Protein AF-Q38RU5-F1 (afdb_monomer)

pLDDT: mean 94.49, std 3.04, range [79.38, 98.5]

Secondary structure (DSSP, 8-state):
-THHHHHHTTPPSS-S---GGGHHHHHHHHHHHHHHHHHHHHHHHHHHHHHHHTPPP---S-TTT-GGGGG-SSPPSS--SSPPP----

Organism: Uromys caudimaculatus (NCBI:txid36800)

Sequence (89 aa):
FPQHFLGLSGMPRRYSDYPDAYTTWNTISSMGSFISLTAVLVMIFMIWEAFASKREVLYVPHTSTNLEWLHGCPPPYHTFEEPSYVKTK

Foldseek 3Di:
DLVVVCVVVPPDPDDPDDDPVCVVSVVVVVVVVVVVVVVVVVVVVVVVVCVVVVDADDDDPDCVPPVCPVQDVVHDPDDPPPPDDDDDD

InterPro domains:
  IPR000883 Cytochrome c oxidase subunit I [PTHR10422] (1-87)
  IPR023616 Cytochrome c oxidase-like, subunit I domain [PS50855] (1-87)
  IPR036927 Cytochrome c oxidase-like, subunit I superfamily [G3DSA:1.20.210.10] (1-89)
  IPR036927 Cytochrome c oxidase-like, subunit I superfamily [SSF81442] (1-83)

Mean predicted aligned error: 5.26 Å

Radius of gyration: 24.63 Å; Cα contacts (8 Å, |Δi|>4): 23; chains: 1; bounding box: 44×24×67 Å

Nearest PDB structures (foldseek):
  8pw6-assembly1_n  TM=9.806E-01  e=5.128E-10  Mus musculus
  8ugh-assembly1_4A  TM=9.761E-01  e=7.873E-09  Sus scrofa

Solvent-accessible surface area (backbone atoms only — not comparable to full-atom values): 5903 Å² total; per-residue (Å²): 117,51,65,58,58,43,50,75,73,64,58,73,84,95,62,96,72,78,64,77,92,51,46,70,46,51,52,54,48,51,54,50,50,54,52,51,51,52,50,52,54,50,51,53,50,52,56,52,47,53,65,72,67,64,76,79,81,87,82,76,84,67,45,92,84,35,67,78,58,69,57,49,81,77,53,64,96,77,70,68,91,64,75,84,89,75,83,83,130

Structure (mmCIF, N/CA/C/O backbone):
data_AF-Q38RU5-F1
#
_entry.id   AF-Q38RU5-F1
#
loop_
_atom_site.group_PDB
_atom_site.id
_atom_site.type_symbol
_atom_site.label_atom_id
_atom_site.label_alt_id
_atom_site.label_comp_id
_atom_site.label_asym_id
_atom_site.label_entity_id
_atom_site.label_seq_id
_atom_site.pdbx_PDB_ins_code
_atom_site.Cartn_x
_atom_site.Cartn_y
_atom_site.Cartn_z
_atom_site.occupancy
_atom_site.B_iso_or_equiv
_atom_site.auth_seq_id
_atom_site.auth_comp_id
_atom_site.auth_asym_id
_atom_site.auth_atom_id
_atom_site.pdbx_PDB_model_num
ATOM 1 N N . PHE A 1 1 ? 15.019 -1.286 -9.382 1.00 85.88 1 PHE A N 1
ATOM 2 C CA . PHE A 1 1 ? 16.444 -1.657 -9.519 1.00 85.88 1 PHE A CA 1
ATOM 3 C C . PHE A 1 1 ? 17.090 -1.233 -10.848 1.00 85.88 1 PHE A C 1
ATOM 5 O O . PHE A 1 1 ? 18.073 -0.506 -10.749 1.00 85.88 1 PHE A O 1
ATOM 12 N N . PRO A 1 2 ? 16.569 -1.564 -12.055 1.00 89.00 2 PRO A N 1
ATOM 13 C CA . PRO A 1 2 ? 17.277 -1.340 -13.337 1.00 89.00 2 PRO A CA 1
ATOM 14 C C . PRO A 1 2 ? 17.678 0.120 -13.618 1.00 89.00 2 PRO A C 1
ATOM 16 O O . PRO A 1 2 ? 18.679 0.372 -14.282 1.00 89.00 2 PRO A O 1
ATOM 19 N N . GLN A 1 3 ? 16.965 1.089 -13.037 1.00 93.31 3 GLN A N 1
ATOM 20 C CA . GLN A 1 3 ? 17.302 2.513 -13.140 1.00 93.31 3 GLN A CA 1
ATOM 21 C C . GLN A 1 3 ? 18.689 2.886 -12.584 1.00 93.31 3 GLN A C 1
ATOM 23 O O . GLN A 1 3 ? 19.262 3.872 -13.037 1.00 93.31 3 GLN A O 1
ATOM 28 N N . HIS A 1 4 ? 19.262 2.109 -11.654 1.00 95.25 4 HIS A N 1
ATOM 29 C CA . HIS A 1 4 ? 20.619 2.374 -11.155 1.00 95.25 4 HIS A CA 1
ATOM 30 C C . HIS A 1 4 ? 21.673 2.126 -12.239 1.00 95.25 4 HIS A C 1
ATOM 32 O O . HIS A 1 4 ? 22.564 2.951 -12.419 1.00 95.25 4 HIS A O 1
ATOM 38 N N . PHE A 1 5 ? 21.544 1.032 -13.001 1.00 92.94 5 PHE A N 1
ATOM 39 C CA . PHE A 1 5 ? 22.455 0.738 -14.109 1.00 92.94 5 PHE A CA 1
ATOM 40 C C . PHE A 1 5 ? 22.337 1.780 -15.217 1.00 92.94 5 PHE A C 1
ATOM 42 O O . PHE A 1 5 ? 23.359 2.270 -15.681 1.00 92.94 5 PHE A O 1
ATOM 49 N N . LEU A 1 6 ? 21.109 2.188 -15.556 1.00 92.56 6 LEU A N 1
ATOM 50 C CA . LEU A 1 6 ? 20.861 3.265 -16.51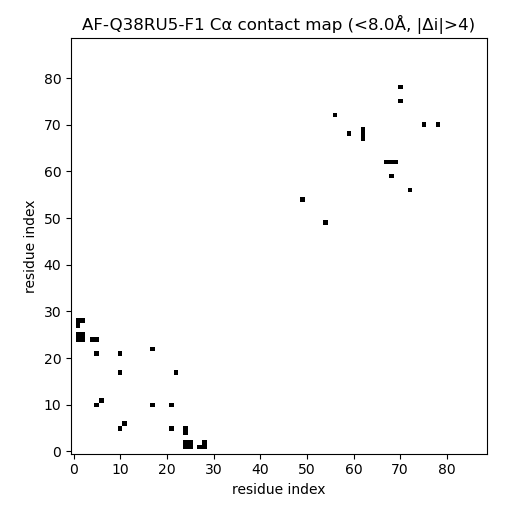9 1.00 92.56 6 LEU A CA 1
ATOM 51 C C . LEU A 1 6 ? 21.554 4.574 -16.109 1.00 92.56 6 LEU A C 1
ATOM 53 O O . LEU A 1 6 ? 22.235 5.194 -16.928 1.00 92.56 6 LEU A O 1
ATOM 57 N N . GLY A 1 7 ? 21.446 4.956 -14.832 1.00 93.94 7 GLY A N 1
ATOM 58 C CA . GLY A 1 7 ? 22.112 6.141 -14.291 1.00 93.94 7 GLY A CA 1
ATOM 59 C C . GLY A 1 7 ? 23.640 6.057 -14.345 1.00 93.94 7 GLY A C 1
ATOM 60 O O . GLY A 1 7 ? 24.281 7.007 -14.786 1.00 93.94 7 GLY A O 1
ATOM 61 N N . LEU A 1 8 ? 24.227 4.916 -13.964 1.00 93.88 8 LEU A N 1
ATOM 62 C CA . LEU A 1 8 ? 25.679 4.692 -14.042 1.00 93.88 8 LEU A CA 1
ATOM 63 C C . LEU A 1 8 ? 26.199 4.690 -15.485 1.00 93.88 8 LEU A C 1
ATOM 65 O O . LEU A 1 8 ? 27.303 5.162 -15.735 1.00 93.88 8 LEU A O 1
ATOM 69 N N . SER A 1 9 ? 25.399 4.202 -16.435 1.00 92.50 9 SER A N 1
ATOM 70 C CA . SER A 1 9 ? 25.726 4.233 -17.865 1.00 92.50 9 SER A CA 1
ATOM 71 C C . SER A 1 9 ? 25.525 5.603 -18.527 1.00 92.50 9 SER A C 1
ATOM 73 O O . SER A 1 9 ? 25.786 5.741 -19.716 1.00 92.50 9 SER A O 1
ATOM 75 N N . GLY A 1 10 ? 25.090 6.619 -17.772 1.00 94.31 10 GLY A N 1
ATOM 76 C CA . GLY A 1 10 ? 24.987 7.996 -18.252 1.00 94.31 10 GLY A CA 1
ATOM 77 C C . GLY A 1 10 ? 23.657 8.359 -18.914 1.00 94.31 10 GLY A C 1
ATOM 78 O O . GLY A 1 10 ? 23.599 9.380 -19.595 1.00 94.31 10 GLY A O 1
ATOM 79 N N . MET A 1 11 ? 22.585 7.578 -18.716 1.00 94.38 11 MET A N 1
ATOM 80 C CA . MET A 1 11 ? 21.260 7.912 -19.250 1.00 94.38 11 MET A CA 1
ATOM 81 C C . MET A 1 11 ? 20.733 9.215 -18.610 1.00 94.38 11 MET A C 1
ATOM 83 O O . MET A 1 11 ? 20.496 9.251 -17.396 1.00 94.38 11 MET A O 1
ATOM 87 N N . PRO A 1 12 ? 20.505 10.290 -19.389 1.00 92.94 12 PRO A N 1
ATOM 88 C CA . PRO A 1 12 ? 19.991 11.542 -18.847 1.00 92.94 12 PRO A CA 1
ATOM 89 C C . PRO A 1 12 ? 18.516 11.429 -18.422 1.00 92.94 12 PRO A C 1
ATOM 91 O O . PRO A 1 12 ? 17.742 10.634 -18.956 1.00 92.94 12 PRO A O 1
ATOM 94 N N . ARG A 1 13 ? 18.083 12.254 -17.462 1.00 95.75 13 ARG A N 1
ATOM 95 C CA . ARG A 1 13 ? 16.692 12.248 -16.971 1.00 95.75 13 ARG A CA 1
ATOM 96 C C . ARG A 1 13 ? 15.763 13.052 -17.884 1.00 95.75 13 ARG A C 1
ATOM 98 O O . ARG A 1 13 ? 16.189 14.034 -18.478 1.00 95.75 13 ARG A O 1
ATOM 105 N N . ARG A 1 14 ? 14.466 12.715 -17.849 1.00 95.56 14 ARG A N 1
ATO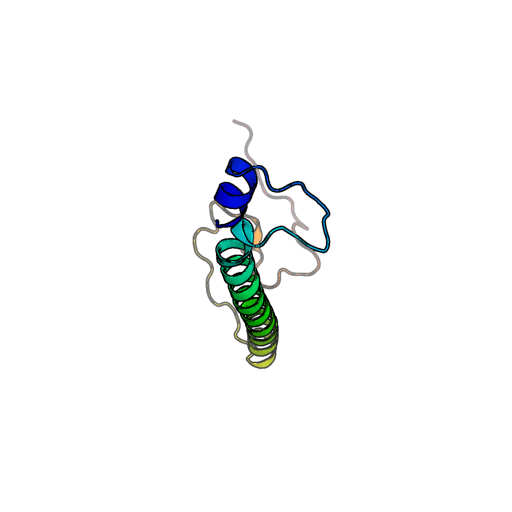M 106 C CA . ARG A 1 14 ? 13.362 13.439 -18.523 1.00 95.56 14 ARG A CA 1
ATOM 107 C C . ARG A 1 14 ? 13.388 13.366 -20.057 1.00 95.56 14 ARG A C 1
ATOM 109 O O . ARG 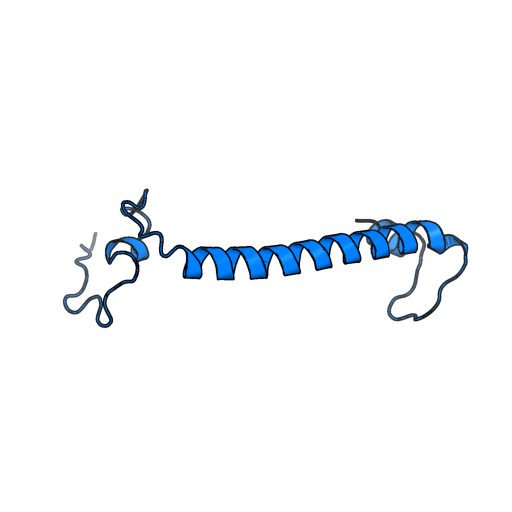A 1 14 ? 12.924 14.289 -20.715 1.00 95.56 14 ARG A O 1
ATOM 116 N N . TYR A 1 15 ? 13.896 12.268 -20.609 1.00 94.31 15 TYR A N 1
ATOM 117 C CA . TYR A 1 15 ? 13.855 12.007 -22.045 1.00 94.31 15 TYR A CA 1
ATOM 118 C C . TYR A 1 15 ? 12.694 1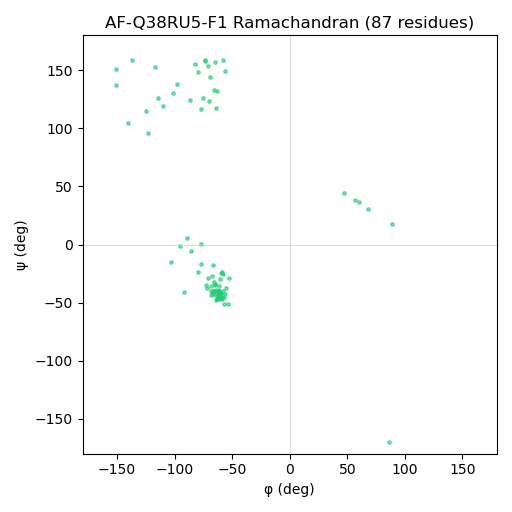1.078 -22.393 1.00 94.31 15 TYR A C 1
ATOM 120 O O . TYR A 1 15 ? 12.426 10.119 -21.670 1.00 94.31 15 TYR A O 1
ATOM 128 N N . SER A 1 16 ? 12.008 11.385 -23.492 1.00 93.12 16 SER A N 1
ATOM 129 C CA . SER A 1 16 ? 10.967 10.532 -24.072 1.00 93.12 16 SER A CA 1
ATOM 130 C C . SER A 1 16 ? 11.541 9.379 -24.892 1.00 93.12 16 SER A C 1
ATOM 132 O O . SER A 1 16 ? 10.863 8.373 -25.061 1.00 93.12 16 SER A O 1
ATOM 134 N N . ASP A 1 17 ? 12.768 9.533 -25.392 1.00 92.50 17 ASP A N 1
ATOM 135 C CA . ASP A 1 17 ? 13.464 8.553 -26.221 1.00 92.50 17 ASP A CA 1
ATOM 136 C C . ASP A 1 17 ? 14.930 8.420 -25.788 1.00 92.50 17 ASP A C 1
ATOM 138 O O . ASP A 1 17 ? 15.471 9.305 -25.118 1.00 92.50 17 ASP A O 1
ATOM 142 N N . TYR A 1 18 ? 15.570 7.303 -26.118 1.00 94.25 18 TYR A N 1
ATOM 143 C CA . TYR A 1 18 ? 16.906 6.968 -25.642 1.00 94.25 18 TYR A CA 1
ATOM 144 C C . TYR A 1 18 ? 17.678 6.086 -26.638 1.00 94.25 18 TYR A C 1
ATOM 146 O O . TYR A 1 18 ? 17.079 5.294 -27.354 1.00 94.25 18 TYR A O 1
ATOM 154 N N . PRO A 1 19 ? 19.023 6.168 -26.662 1.00 93.88 19 PRO A N 1
ATOM 155 C CA . PRO A 1 19 ? 19.856 5.303 -27.499 1.00 93.88 19 PRO A CA 1
ATOM 156 C C . PRO A 1 19 ? 19.637 3.798 -27.269 1.00 93.88 19 PRO A C 1
ATOM 158 O O . PRO A 1 19 ? 19.425 3.365 -26.132 1.00 93.88 19 PRO A O 1
ATOM 161 N N . ASP A 1 20 ? 19.829 2.996 -28.322 1.00 94.12 20 ASP A N 1
ATOM 162 C CA . ASP A 1 20 ? 19.606 1.539 -28.333 1.00 94.12 20 ASP A CA 1
ATOM 163 C C . ASP A 1 20 ? 20.324 0.776 -27.207 1.00 94.12 20 ASP A C 1
ATOM 165 O O . ASP A 1 20 ? 19.825 -0.239 -26.717 1.00 94.12 20 ASP A O 1
ATOM 169 N N . ALA A 1 21 ? 21.465 1.283 -26.728 1.00 93.25 21 ALA A N 1
ATOM 170 C CA . ALA A 1 21 ? 22.223 0.701 -25.618 1.00 93.25 21 ALA A CA 1
ATOM 171 C C . ALA A 1 21 ? 21.420 0.597 -24.302 1.00 93.25 21 ALA A C 1
ATOM 173 O O . ALA A 1 21 ? 21.723 -0.249 -23.461 1.00 93.25 21 ALA A O 1
ATOM 174 N N . TYR A 1 22 ? 20.386 1.426 -24.119 1.00 94.06 22 TYR A N 1
ATOM 175 C CA . TYR A 1 22 ? 19.561 1.455 -22.906 1.00 94.06 22 TYR A CA 1
ATOM 176 C C . TYR A 1 22 ? 18.276 0.621 -23.008 1.00 94.06 22 TYR A C 1
ATOM 178 O O . TYR A 1 22 ? 17.505 0.566 -22.045 1.00 94.06 22 TYR A O 1
ATOM 186 N N . THR A 1 23 ? 18.018 -0.016 -24.152 1.00 94.00 23 THR A N 1
ATOM 187 C CA . THR A 1 23 ? 16.769 -0.749 -24.429 1.00 94.00 23 THR A CA 1
ATOM 188 C C . THR A 1 23 ? 16.493 -1.841 -23.407 1.00 94.00 23 THR A C 1
ATOM 190 O O . THR A 1 23 ? 15.435 -1.840 -22.787 1.00 94.00 23 THR A O 1
ATOM 193 N N . THR A 1 24 ? 17.462 -2.715 -23.147 1.00 94.25 24 THR A N 1
ATOM 194 C CA . THR A 1 24 ? 17.313 -3.865 -22.241 1.00 94.25 24 THR A CA 1
ATOM 195 C C . THR A 1 24 ? 16.804 -3.458 -20.855 1.00 94.25 24 THR A C 1
ATOM 197 O O . THR A 1 24 ? 15.799 -3.981 -20.366 1.00 94.25 24 THR A O 1
ATOM 200 N N . TRP A 1 25 ? 17.450 -2.474 -20.229 1.00 94.50 25 TRP A N 1
ATOM 201 C CA . TRP A 1 25 ? 17.098 -2.011 -18.890 1.00 94.50 25 TRP A CA 1
ATOM 202 C C . TRP A 1 25 ? 15.792 -1.214 -18.854 1.00 94.50 25 TRP A C 1
ATOM 204 O O . TRP A 1 25 ? 15.037 -1.348 -17.886 1.00 94.50 25 TRP A O 1
ATOM 214 N N . ASN A 1 26 ? 15.489 -0.428 -19.892 1.00 95.06 26 ASN A N 1
ATOM 215 C CA . ASN A 1 26 ? 14.205 0.267 -19.992 1.00 95.06 26 ASN A CA 1
ATOM 216 C C . ASN A 1 26 ? 13.045 -0.714 -20.202 1.00 95.06 26 ASN A C 1
ATOM 218 O O . ASN A 1 26 ? 12.019 -0.576 -19.540 1.00 95.06 26 ASN A O 1
ATOM 222 N N . THR A 1 27 ? 13.208 -1.756 -21.022 1.00 95.50 27 THR A N 1
ATOM 223 C CA . THR A 1 27 ? 12.182 -2.793 -21.211 1.00 95.50 27 THR A CA 1
ATOM 224 C C . THR A 1 27 ? 11.878 -3.523 -19.903 1.00 95.50 27 THR A C 1
ATOM 226 O O . THR A 1 27 ? 10.711 -3.634 -19.525 1.00 95.50 27 THR A O 1
ATOM 229 N N . ILE A 1 28 ? 12.908 -3.948 -19.161 1.00 96.38 28 ILE A N 1
ATOM 230 C CA . ILE A 1 28 ? 12.732 -4.579 -17.841 1.00 96.38 28 ILE A CA 1
ATOM 231 C C . ILE A 1 28 ? 12.047 -3.611 -16.864 1.00 96.38 28 ILE A C 1
ATOM 233 O O . ILE A 1 28 ? 11.156 -4.008 -16.111 1.00 96.38 28 ILE A O 1
ATOM 237 N N . SER A 1 29 ? 12.428 -2.329 -16.878 1.00 95.19 29 SER A N 1
ATOM 238 C CA . SER A 1 29 ? 11.801 -1.305 -16.035 1.00 95.19 29 SER A CA 1
ATOM 239 C C . SER A 1 29 ? 10.307 -1.153 -16.336 1.00 95.19 29 SER A C 1
ATOM 241 O O . SER A 1 29 ? 9.495 -1.099 -15.411 1.00 95.19 29 SER A O 1
ATOM 243 N N . SER A 1 30 ? 9.929 -1.127 -17.614 1.00 95.88 30 SER A N 1
ATOM 244 C CA . SER A 1 30 ? 8.532 -1.027 -18.038 1.00 95.88 30 SER A CA 1
ATOM 245 C C . SER A 1 30 ? 7.734 -2.277 -17.674 1.00 95.88 30 SER A C 1
ATOM 247 O O . SER A 1 30 ? 6.638 -2.150 -17.131 1.00 95.88 30 SER A O 1
ATOM 249 N N . MET A 1 31 ? 8.292 -3.479 -17.858 1.00 97.38 31 MET A N 1
ATOM 250 C CA . MET A 1 31 ? 7.664 -4.722 -17.387 1.00 97.38 31 MET A CA 1
ATOM 251 C C . MET A 1 31 ? 7.383 -4.673 -15.877 1.00 97.38 31 MET A C 1
ATOM 253 O O . MET A 1 31 ? 6.282 -5.005 -15.442 1.00 97.38 31 MET A O 1
ATOM 257 N N . GLY A 1 32 ? 8.331 -4.164 -15.084 1.00 96.56 32 GLY A N 1
ATOM 258 C CA . GLY A 1 32 ? 8.140 -3.940 -13.650 1.00 96.56 32 GLY A CA 1
ATOM 259 C C . GLY A 1 32 ? 6.968 -3.006 -13.328 1.00 96.56 32 GLY A C 1
ATOM 260 O O . GLY A 1 32 ? 6.201 -3.280 -12.409 1.00 96.56 32 GLY A O 1
ATOM 261 N N . SER A 1 33 ? 6.774 -1.934 -14.105 1.00 96.75 33 SER A N 1
ATOM 262 C CA . SER A 1 33 ? 5.638 -1.022 -13.900 1.00 96.75 33 SER A CA 1
ATOM 263 C C . SER A 1 33 ? 4.275 -1.680 -14.141 1.00 96.75 33 SER A C 1
ATOM 265 O O . SER A 1 33 ? 3.339 -1.396 -13.397 1.00 96.75 33 SER A O 1
ATOM 267 N N . PHE A 1 34 ? 4.161 -2.612 -15.094 1.00 97.81 34 PHE A N 1
ATOM 268 C CA . PHE A 1 34 ? 2.924 -3.377 -15.304 1.00 97.81 34 PHE A CA 1
ATOM 269 C C . PHE A 1 34 ? 2.624 -4.335 -14.146 1.00 97.81 34 PHE A C 1
ATOM 271 O O . PHE A 1 34 ? 1.463 -4.501 -13.760 1.00 97.81 34 PHE A O 1
ATOM 278 N N . ILE A 1 35 ? 3.661 -4.922 -13.543 1.00 98.12 35 ILE A N 1
ATOM 279 C CA . ILE A 1 35 ? 3.510 -5.728 -12.325 1.00 98.12 35 ILE A CA 1
ATOM 280 C C . ILE A 1 35 ? 2.984 -4.844 -11.185 1.00 98.12 35 ILE A C 1
ATOM 282 O O . ILE A 1 35 ? 2.006 -5.205 -10.532 1.00 98.12 35 ILE A O 1
ATOM 286 N N . SER A 1 36 ? 3.560 -3.654 -10.992 1.00 97.62 36 SER A N 1
ATOM 287 C CA . SER A 1 36 ? 3.087 -2.694 -9.985 1.00 97.62 36 SER A CA 1
ATOM 288 C C . SER A 1 36 ? 1.652 -2.228 -10.239 1.00 97.62 36 SER A C 1
ATOM 290 O O . SER A 1 36 ? 0.871 -2.129 -9.296 1.00 97.62 36 SER A O 1
ATOM 292 N N . LEU A 1 37 ? 1.275 -1.986 -11.499 1.00 98.19 37 LEU A N 1
ATOM 293 C CA . LEU A 1 37 ? -0.104 -1.653 -11.865 1.00 98.19 37 LEU A CA 1
ATOM 294 C C . LEU A 1 37 ? -1.064 -2.769 -11.439 1.00 98.19 37 LEU A C 1
ATOM 296 O O . LEU A 1 37 ? -2.083 -2.503 -10.804 1.00 98.19 37 LEU A O 1
ATOM 300 N N . THR A 1 38 ? -0.707 -4.021 -11.731 1.00 98.50 38 THR A N 1
ATOM 301 C CA . THR A 1 38 ? -1.498 -5.191 -11.327 1.00 98.50 38 THR A CA 1
ATOM 302 C C . THR A 1 38 ? -1.619 -5.277 -9.804 1.00 98.50 38 THR A C 1
ATOM 304 O O . THR A 1 38 ? -2.709 -5.506 -9.287 1.00 98.50 38 THR A O 1
ATOM 307 N N . ALA A 1 39 ? -0.536 -5.015 -9.065 1.00 98.50 39 ALA A N 1
ATOM 308 C CA . ALA A 1 39 ? -0.554 -4.998 -7.603 1.00 98.50 39 ALA A CA 1
ATOM 309 C C . ALA A 1 39 ? -1.509 -3.932 -7.033 1.00 98.50 39 ALA A C 1
ATOM 311 O O . ALA A 1 39 ? -2.233 -4.211 -6.080 1.00 98.50 39 ALA A O 1
ATOM 312 N N . VAL A 1 40 ? -1.567 -2.738 -7.634 1.00 98.50 40 VAL A N 1
ATOM 313 C CA . VAL A 1 40 ? -2.508 -1.678 -7.224 1.00 98.50 40 VAL A CA 1
ATOM 314 C C . VAL A 1 40 ? -3.960 -2.092 -7.478 1.00 98.50 40 VAL A C 1
ATOM 316 O O . VAL A 1 40 ? -4.814 -1.860 -6.624 1.00 98.50 40 VAL A O 1
ATOM 319 N N . LEU A 1 41 ? -4.249 -2.751 -8.603 1.00 98.44 41 LEU A N 1
ATOM 320 C CA . LEU A 1 41 ? -5.592 -3.279 -8.874 1.00 98.44 41 LEU A CA 1
ATOM 321 C C . LEU A 1 41 ? -6.003 -4.331 -7.835 1.00 98.44 41 LEU A C 1
ATOM 323 O O . LEU A 1 41 ? -7.115 -4.281 -7.310 1.00 98.44 41 LEU A O 1
ATOM 327 N N . VAL A 1 42 ? -5.088 -5.239 -7.482 1.00 98.50 42 VAL A N 1
ATOM 328 C CA . VAL A 1 42 ? -5.318 -6.238 -6.428 1.00 98.50 42 VAL A CA 1
ATOM 329 C C . VAL A 1 42 ? -5.508 -5.570 -5.065 1.00 98.50 42 VAL A C 1
ATOM 331 O O . VAL A 1 42 ? -6.383 -5.978 -4.311 1.00 98.50 42 VAL A O 1
ATOM 334 N N . MET A 1 43 ? -4.758 -4.511 -4.750 1.00 98.50 43 MET A N 1
ATOM 335 C CA . MET A 1 43 ? -4.935 -3.746 -3.511 1.00 98.50 43 MET A CA 1
ATOM 336 C C . MET A 1 43 ? -6.347 -3.161 -3.394 1.00 98.50 43 MET A C 1
ATOM 338 O O . MET A 1 43 ? -6.978 -3.297 -2.348 1.00 98.50 43 MET A O 1
ATOM 342 N N . ILE A 1 44 ? -6.869 -2.558 -4.467 1.00 98.50 44 ILE A N 1
ATOM 343 C CA . ILE A 1 44 ? -8.241 -2.025 -4.488 1.00 98.50 44 ILE A CA 1
ATOM 344 C C . ILE A 1 44 ? -9.254 -3.153 -4.267 1.00 98.50 44 ILE A C 1
ATOM 346 O O . ILE A 1 44 ? -10.184 -3.002 -3.475 1.00 98.50 44 ILE A O 1
ATOM 350 N N . PHE A 1 45 ? -9.046 -4.299 -4.919 1.00 98.44 45 PHE A N 1
ATOM 351 C CA . PHE A 1 45 ? -9.893 -5.473 -4.734 1.00 98.44 45 PHE A CA 1
ATOM 352 C C . PHE A 1 45 ? -9.866 -5.995 -3.289 1.00 98.44 45 PHE A C 1
ATOM 354 O O . PHE A 1 45 ? -10.926 -6.267 -2.735 1.00 98.44 45 PHE A O 1
ATOM 361 N N . MET A 1 46 ? -8.694 -6.076 -2.648 1.00 98.44 46 MET A N 1
ATOM 362 C CA . MET A 1 46 ? -8.570 -6.508 -1.248 1.00 98.44 46 MET A CA 1
ATOM 363 C C . MET A 1 46 ? -9.305 -5.569 -0.283 1.00 98.44 46 MET A C 1
ATOM 365 O O . MET A 1 46 ? -9.960 -6.039 0.643 1.00 98.44 46 MET A O 1
ATOM 369 N N . ILE A 1 47 ? -9.241 -4.251 -0.505 1.00 98.19 47 ILE A N 1
ATOM 370 C CA . ILE A 1 47 ? -9.981 -3.274 0.310 1.00 98.19 47 ILE A CA 1
ATOM 371 C C . ILE A 1 47 ? -11.491 -3.471 0.137 1.00 98.19 47 ILE A C 1
ATOM 373 O O . ILE A 1 47 ? -12.228 -3.528 1.121 1.00 98.19 47 ILE A O 1
ATOM 377 N N . TRP A 1 48 ? -11.956 -3.592 -1.109 1.00 98.31 48 TRP A N 1
ATOM 378 C CA . TRP A 1 48 ? -13.370 -3.830 -1.395 1.00 98.31 48 TRP A CA 1
ATOM 379 C C . TRP A 1 48 ? -13.868 -5.140 -0.769 1.00 98.31 48 TRP A C 1
ATOM 381 O O . TRP A 1 48 ? -14.914 -5.149 -0.123 1.00 98.31 48 TRP A O 1
ATOM 391 N N . GLU A 1 49 ? -13.101 -6.223 -0.898 1.00 98.38 49 GLU A N 1
ATOM 392 C CA . GLU A 1 49 ? -13.422 -7.527 -0.316 1.00 98.38 49 GLU A CA 1
ATOM 393 C C . GLU A 1 49 ? -13.494 -7.460 1.215 1.00 98.38 49 GLU A C 1
ATOM 395 O O . GLU A 1 49 ? -14.441 -7.985 1.802 1.00 98.38 49 GLU A O 1
ATOM 400 N N . ALA A 1 50 ? -12.567 -6.750 1.866 1.00 97.75 50 ALA A N 1
ATOM 401 C CA . ALA A 1 50 ? -12.580 -6.572 3.315 1.00 97.75 50 ALA A CA 1
ATOM 402 C C . ALA A 1 50 ? -13.869 -5.886 3.805 1.00 97.75 50 ALA A C 1
ATOM 404 O O . ALA A 1 50 ? -14.469 -6.336 4.785 1.00 97.75 50 ALA A O 1
ATOM 405 N N . PHE A 1 51 ? -14.337 -4.848 3.101 1.00 97.31 51 PHE A N 1
ATOM 406 C CA . PHE A 1 51 ? -15.603 -4.179 3.422 1.00 97.31 51 PHE A CA 1
ATOM 407 C C . PHE A 1 51 ? -16.834 -5.028 3.085 1.00 97.31 51 PHE A C 1
ATOM 409 O O . PHE A 1 51 ? -17.808 -5.014 3.840 1.00 97.31 51 PHE A O 1
ATOM 416 N N . ALA A 1 52 ? -16.806 -5.775 1.979 1.00 97.62 52 ALA A N 1
ATOM 417 C CA . ALA A 1 52 ? -17.915 -6.631 1.563 1.00 97.62 52 ALA A CA 1
ATOM 418 C C . ALA A 1 52 ? -18.135 -7.804 2.533 1.00 97.62 52 ALA A C 1
ATOM 420 O O . ALA A 1 52 ? -19.277 -8.120 2.867 1.00 97.62 52 ALA A O 1
ATOM 421 N N . SER A 1 53 ? -17.048 -8.403 3.026 1.00 97.25 53 SER A N 1
ATOM 422 C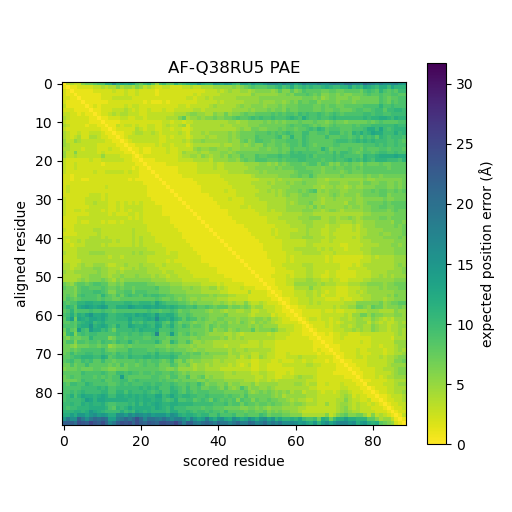 CA . SER A 1 53 ? -17.074 -9.564 3.923 1.00 97.25 53 SER A CA 1
ATOM 423 C C . SER A 1 53 ? -17.421 -9.230 5.380 1.00 97.25 53 SER A C 1
ATOM 425 O O . SER A 1 53 ? -17.762 -10.142 6.129 1.00 97.25 53 SER A O 1
ATOM 427 N N . LYS A 1 54 ? -17.337 -7.955 5.797 1.00 94.94 54 LYS A N 1
ATOM 428 C CA . LYS A 1 54 ? -17.718 -7.462 7.142 1.00 94.94 54 LYS A CA 1
ATOM 429 C C . LYS A 1 54 ? -17.173 -8.309 8.306 1.00 94.94 54 LYS A C 1
ATOM 431 O O . LYS A 1 54 ? -17.889 -8.626 9.251 1.00 94.94 54 LYS A O 1
ATOM 436 N N . ARG A 1 55 ? -15.899 -8.700 8.231 1.00 96.50 55 ARG A N 1
ATOM 437 C CA . ARG A 1 55 ? -15.243 -9.487 9.286 1.00 96.50 55 ARG A CA 1
ATOM 438 C C . ARG A 1 55 ? -14.875 -8.581 10.461 1.00 96.50 55 ARG A C 1
ATOM 440 O O . ARG A 1 55 ? -14.056 -7.681 10.299 1.00 96.50 55 ARG A O 1
ATOM 447 N N . GLU A 1 56 ? -15.471 -8.826 11.624 1.00 94.88 56 GLU A N 1
ATOM 448 C CA . GLU A 1 56 ? -15.208 -8.060 12.847 1.00 94.88 56 GLU A CA 1
ATOM 449 C C . GLU A 1 56 ? -13.915 -8.512 13.545 1.00 94.88 56 GLU A C 1
ATOM 451 O O . GLU A 1 56 ? -13.522 -9.681 13.487 1.00 94.88 56 GLU A O 1
ATOM 456 N N . VAL A 1 57 ? -13.237 -7.572 14.209 1.00 95.19 57 VAL A N 1
ATOM 457 C CA . VAL A 1 57 ? -11.993 -7.828 14.950 1.00 95.19 57 VAL A CA 1
ATOM 458 C C . VAL A 1 57 ? -12.331 -8.285 16.369 1.00 95.19 57 VAL A C 1
ATOM 460 O O . VAL A 1 57 ? -13.013 -7.572 17.097 1.00 95.19 57 VAL A O 1
ATOM 463 N N . LEU A 1 58 ? -11.822 -9.451 16.779 1.00 92.06 58 LEU A N 1
ATOM 464 C CA . LEU A 1 58 ? -12.088 -10.016 18.112 1.00 92.06 58 LEU A CA 1
ATOM 465 C C . LEU A 1 58 ? -11.042 -9.626 19.165 1.00 92.06 58 LEU A C 1
ATOM 467 O O . LEU A 1 58 ? -11.386 -9.364 20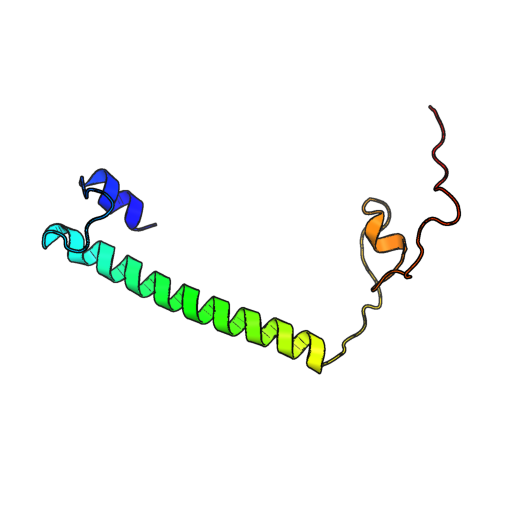.313 1.00 92.06 58 LEU A O 1
ATOM 471 N N . TYR A 1 59 ? -9.758 -9.624 18.801 1.00 93.56 59 TYR A N 1
ATOM 472 C CA . TYR A 1 59 ? -8.656 -9.371 19.729 1.00 93.56 59 TYR A CA 1
ATOM 473 C C . TYR A 1 59 ? -7.469 -8.732 19.005 1.00 93.56 59 TYR A C 1
ATOM 475 O O . TYR A 1 59 ? -7.093 -9.179 17.920 1.00 93.56 59 TYR A O 1
ATOM 483 N N . VAL A 1 60 ? -6.863 -7.720 19.633 1.00 94.50 60 VAL A N 1
ATOM 484 C CA . VAL A 1 60 ? -5.650 -7.049 19.148 1.00 94.50 60 VAL A CA 1
ATOM 485 C C . VAL A 1 60 ? -4.504 -7.325 20.128 1.00 94.50 60 VAL A C 1
ATOM 487 O O . VAL A 1 60 ? -4.659 -7.081 21.327 1.00 94.50 60 VAL A O 1
ATOM 490 N N . PRO A 1 61 ? -3.354 -7.845 19.665 1.00 92.25 61 PRO A N 1
ATOM 491 C CA . PRO A 1 61 ? -2.207 -8.079 20.532 1.00 92.25 61 PRO A CA 1
ATOM 492 C C . PRO A 1 61 ? -1.511 -6.762 20.913 1.00 92.25 61 PRO A C 1
ATOM 494 O O . PRO A 1 61 ? -1.594 -5.765 20.202 1.00 92.25 61 PRO A O 1
ATOM 497 N N . HIS A 1 62 ? -0.757 -6.776 22.015 1.00 92.94 62 HIS A N 1
ATOM 498 C CA . HIS A 1 62 ? 0.113 -5.664 22.436 1.00 92.94 62 HIS A CA 1
ATOM 499 C C . HIS A 1 62 ? -0.594 -4.318 22.702 1.00 92.94 62 HIS A C 1
ATOM 501 O O . HIS A 1 62 ? -0.023 -3.255 22.461 1.00 92.94 62 HIS A O 1
ATOM 507 N N . THR A 1 63 ? -1.802 -4.332 23.268 1.00 92.81 63 THR A N 1
ATOM 508 C CA . THR A 1 63 ? -2.522 -3.106 23.678 1.00 92.81 63 THR A CA 1
ATOM 509 C C . THR A 1 63 ? -1.849 -2.346 24.829 1.00 92.81 63 THR A C 1
ATOM 511 O O . THR A 1 63 ? -2.119 -1.169 25.033 1.00 92.81 63 THR A O 1
ATOM 514 N N . SER A 1 64 ? -0.937 -2.978 25.577 1.00 90.88 64 SER A N 1
ATOM 515 C CA . SER A 1 64 ? -0.195 -2.325 26.667 1.00 90.88 64 SER A CA 1
ATOM 516 C C . SER A 1 64 ? 0.835 -1.302 26.182 1.00 90.88 64 SER A C 1
ATOM 518 O O . SER A 1 64 ? 1.142 -0.355 26.902 1.00 90.88 64 SER A O 1
ATOM 520 N N . THR A 1 65 ? 1.379 -1.492 24.979 1.00 94.25 65 THR A N 1
ATOM 521 C CA . THR A 1 65 ? 2.347 -0.578 24.353 1.00 94.25 65 THR A CA 1
ATOM 522 C C . THR A 1 65 ? 1.721 0.295 23.271 1.00 94.25 65 THR A C 1
ATOM 524 O O . THR A 1 65 ? 2.337 1.275 22.869 1.00 94.25 65 THR A O 1
ATOM 527 N N . ASN A 1 66 ? 0.517 -0.055 22.809 1.00 94.19 66 ASN A N 1
ATOM 528 C CA . ASN A 1 66 ? -0.196 0.634 21.738 1.00 94.19 66 ASN A CA 1
ATOM 529 C C . ASN A 1 66 ? -1.571 1.090 22.252 1.00 94.19 66 ASN A C 1
ATOM 531 O O . ASN A 1 66 ? -2.523 0.305 22.302 1.00 94.19 66 ASN A O 1
ATOM 535 N N . LEU A 1 67 ? -1.644 2.351 22.685 1.00 92.50 67 LEU A N 1
ATOM 536 C CA . LEU A 1 67 ? -2.810 2.933 23.357 1.00 92.50 67 LEU A CA 1
ATOM 537 C C . LEU A 1 67 ? -4.038 3.023 22.439 1.00 92.50 67 LEU A C 1
ATOM 539 O O . LEU A 1 67 ? -5.167 2.897 22.906 1.00 92.50 67 LEU A O 1
ATOM 543 N N . GLU A 1 68 ? -3.834 3.224 21.140 1.00 93.56 68 GLU A N 1
ATOM 544 C CA . GLU A 1 68 ? -4.900 3.433 20.162 1.00 93.56 68 GLU A CA 1
ATOM 545 C C . GLU A 1 68 ? -5.869 2.245 20.064 1.00 93.56 68 GLU A C 1
ATOM 547 O O . GLU A 1 68 ? -7.061 2.434 19.826 1.00 93.56 68 GLU A O 1
ATOM 552 N N . TRP A 1 69 ? -5.388 1.028 20.329 1.00 94.44 69 TRP A N 1
ATOM 553 C CA . TRP A 1 69 ? -6.189 -0.197 20.254 1.00 94.44 69 TRP A CA 1
ATOM 554 C C . TRP A 1 69 ? -6.969 -0.499 21.536 1.00 94.44 69 TRP A C 1
ATOM 556 O O . TRP A 1 69 ? -7.775 -1.429 21.556 1.00 94.44 69 TRP A O 1
ATOM 566 N N . LEU A 1 70 ? -6.767 0.279 22.607 1.00 92.94 70 LEU A N 1
ATOM 567 C CA . LEU A 1 70 ? -7.483 0.094 23.872 1.00 92.94 70 LEU A CA 1
ATOM 568 C C . LEU A 1 70 ? -8.981 0.420 23.743 1.00 92.94 70 LEU A C 1
ATOM 570 O O . LEU A 1 70 ? -9.797 -0.144 24.467 1.00 92.94 70 LEU A O 1
ATOM 574 N N . HIS A 1 71 ? -9.349 1.296 22.804 1.00 92.31 71 HIS A N 1
ATOM 575 C CA . HIS A 1 71 ? -10.732 1.732 22.583 1.00 92.31 71 HIS A CA 1
ATOM 576 C C . HIS A 1 71 ? -11.522 0.862 21.589 1.00 92.31 71 HIS A C 1
ATOM 578 O O . HIS A 1 71 ? -12.666 1.188 21.286 1.00 92.31 71 HIS A O 1
ATOM 584 N N . GLY A 1 72 ? -10.963 -0.254 21.108 1.00 91.94 72 GLY A N 1
ATOM 585 C CA . GLY A 1 72 ? -11.653 -1.186 20.208 1.00 91.94 72 GLY A CA 1
ATOM 586 C C . GLY A 1 72 ? -11.553 -0.834 18.717 1.00 91.94 72 GLY A C 1
ATOM 587 O O . GLY A 1 72 ? -10.746 -0.002 18.304 1.00 91.94 72 GLY A O 1
ATOM 588 N N . CYS A 1 73 ? -12.334 -1.530 17.882 1.00 94.62 73 CYS A N 1
ATOM 589 C CA . CYS A 1 73 ? -12.272 -1.444 16.417 1.00 94.62 73 CYS A CA 1
ATOM 590 C C . CYS A 1 73 ? -13.683 -1.486 15.787 1.00 94.62 73 CYS A C 1
ATOM 592 O O . CYS A 1 73 ? -14.245 -2.576 15.678 1.00 94.62 73 CYS A O 1
ATOM 594 N N . PRO A 1 74 ? -14.243 -0.356 15.312 1.00 94.56 74 PRO A N 1
ATOM 595 C CA . PRO A 1 74 ? -13.725 1.009 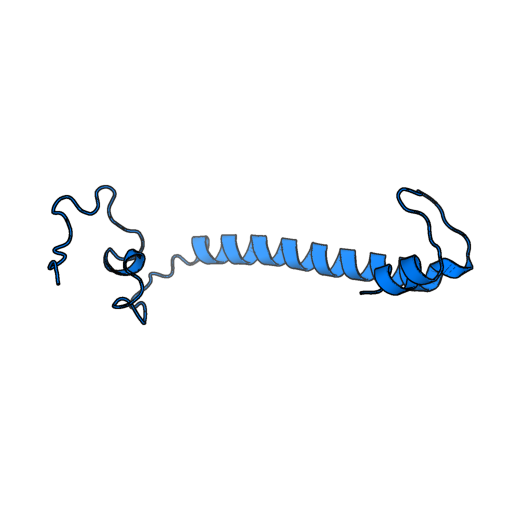15.434 1.00 94.56 74 PRO A CA 1
ATOM 596 C C . PRO A 1 74 ? -13.880 1.560 16.866 1.00 94.56 74 PRO A C 1
ATOM 598 O O . PRO A 1 74 ? -14.736 1.081 17.612 1.00 94.56 74 PRO A O 1
ATOM 601 N N . PRO A 1 75 ? -13.085 2.572 17.256 1.00 94.94 75 PRO A N 1
ATOM 602 C CA . PRO A 1 75 ? -13.294 3.263 18.521 1.00 94.94 75 PRO A CA 1
ATOM 603 C C . PRO A 1 75 ? -14.634 4.026 18.529 1.00 94.94 75 PRO A C 1
ATOM 605 O O . PRO A 1 75 ? -15.147 4.390 17.463 1.00 94.94 75 PRO A O 1
ATOM 608 N N . PRO A 1 76 ? -15.204 4.312 19.714 1.00 94.94 76 PRO A N 1
ATOM 609 C CA . PRO A 1 76 ? -16.360 5.192 19.849 1.00 94.94 76 PRO A CA 1
ATOM 610 C C . PRO A 1 76 ? -16.092 6.597 19.292 1.00 94.94 76 PRO A C 1
ATOM 612 O O . PRO A 1 76 ? -14.949 7.039 19.209 1.00 94.94 76 PRO A O 1
ATOM 615 N N . TYR A 1 77 ? -17.157 7.334 18.961 1.00 95.25 77 TYR A N 1
ATOM 616 C CA . TYR A 1 77 ? -17.043 8.705 18.442 1.00 95.25 77 TYR A CA 1
ATOM 617 C C . TYR A 1 77 ? -16.384 9.672 19.443 1.00 95.25 77 TYR A C 1
ATOM 619 O O . TYR A 1 77 ? -15.617 10.549 19.050 1.00 95.25 77 TYR A O 1
ATOM 627 N N . HIS A 1 78 ? -16.654 9.485 20.737 1.00 94.81 78 HIS A N 1
ATOM 628 C CA . HIS A 1 78 ? -15.987 10.194 21.823 1.00 94.81 78 HIS A CA 1
ATOM 629 C C . 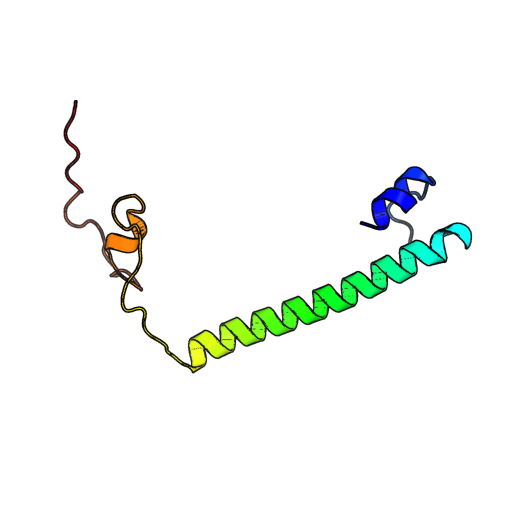HIS A 1 78 ? -15.092 9.221 22.596 1.00 94.81 78 HIS A C 1
ATOM 631 O O . HIS A 1 78 ? -15.556 8.226 23.148 1.00 94.81 78 HIS A O 1
ATOM 637 N N . THR A 1 79 ? -13.793 9.511 22.616 1.00 94.12 79 THR A N 1
ATOM 638 C CA . THR A 1 79 ? -12.768 8.769 23.365 1.00 94.12 79 THR A CA 1
ATOM 639 C C . THR A 1 79 ? -12.132 9.677 24.410 1.00 94.12 79 THR A C 1
ATOM 641 O O . THR A 1 79 ? -12.049 10.883 24.185 1.00 94.12 79 THR A O 1
ATOM 644 N N . PHE A 1 80 ? -11.620 9.101 25.503 1.00 92.44 80 PHE A N 1
ATOM 645 C CA . PHE A 1 80 ? -10.976 9.844 26.599 1.00 92.44 80 PHE A CA 1
ATOM 646 C C . PHE A 1 80 ? -11.868 10.926 27.235 1.00 92.44 80 PHE A C 1
ATOM 648 O O . PHE A 1 80 ? -11.382 11.995 27.597 1.00 92.44 80 PHE A O 1
ATOM 655 N N . GLU A 1 81 ? -13.172 10.655 27.382 1.00 93.38 81 GLU A N 1
ATOM 656 C CA . GLU A 1 81 ? -14.067 11.518 28.175 1.00 93.38 81 GLU A CA 1
ATOM 657 C C . GLU A 1 81 ? -13.527 11.702 29.601 1.00 93.38 81 GLU A C 1
ATOM 659 O O . GLU A 1 81 ? -13.543 12.806 30.145 1.00 93.38 81 GLU A O 1
ATOM 664 N N . GLU A 1 82 ? -12.953 10.631 30.154 1.00 91.88 82 GLU A N 1
ATOM 665 C CA . GLU A 1 82 ? -12.064 10.686 31.307 1.00 91.88 82 GLU A CA 1
ATOM 666 C C . GLU A 1 82 ? -10.598 10.581 30.844 1.00 91.88 82 GLU A C 1
ATOM 668 O O . GLU A 1 82 ? -10.255 9.681 30.064 1.00 91.88 82 GLU A O 1
ATOM 673 N N . PRO A 1 83 ? -9.708 11.483 31.301 1.00 91.00 83 PRO A N 1
ATOM 674 C CA . PRO A 1 83 ? -8.306 11.455 30.911 1.00 91.00 83 PRO A CA 1
ATOM 675 C C . PRO A 1 83 ? -7.586 10.242 31.508 1.00 91.00 83 PRO A C 1
ATOM 677 O O . PRO A 1 83 ? -7.810 9.850 32.654 1.00 91.00 83 PRO A O 1
ATOM 680 N N . SER A 1 84 ? -6.651 9.675 30.745 1.00 89.94 84 SER A N 1
ATOM 681 C CA . SER A 1 84 ? -5.819 8.566 31.212 1.00 89.94 84 SER A CA 1
ATOM 682 C C . SER A 1 84 ? -4.940 8.990 32.389 1.00 89.94 84 SER A C 1
ATOM 684 O O . SER A 1 84 ? -4.230 9.997 32.315 1.00 89.94 84 SER A O 1
ATOM 686 N N . TYR A 1 85 ? -4.923 8.187 33.450 1.00 93.12 85 TYR A N 1
ATOM 687 C CA . TYR A 1 85 ? -4.060 8.431 34.598 1.00 93.12 85 TYR A CA 1
ATOM 688 C C . TYR A 1 85 ? -2.586 8.178 34.254 1.00 93.12 85 TYR A C 1
ATOM 690 O O . TYR A 1 85 ? -2.204 7.073 33.868 1.00 93.12 85 TYR A O 1
ATOM 698 N N . VAL A 1 86 ? -1.743 9.192 34.460 1.00 93.62 86 VAL A N 1
ATOM 699 C CA . VAL A 1 86 ? -0.284 9.083 34.343 1.00 93.62 86 VAL A CA 1
ATOM 700 C C . VAL A 1 86 ? 0.341 9.562 35.646 1.00 93.62 86 VAL A C 1
ATOM 702 O O . VAL A 1 86 ? 0.238 10.732 36.009 1.00 93.62 86 VAL A O 1
ATOM 705 N N . LYS A 1 87 ? 0.996 8.648 36.366 1.00 91.50 87 LYS A N 1
ATOM 706 C CA . LYS A 1 87 ? 1.706 8.974 37.605 1.00 91.50 87 LYS A CA 1
ATOM 707 C C . LYS A 1 87 ? 3.015 9.702 37.284 1.00 91.50 87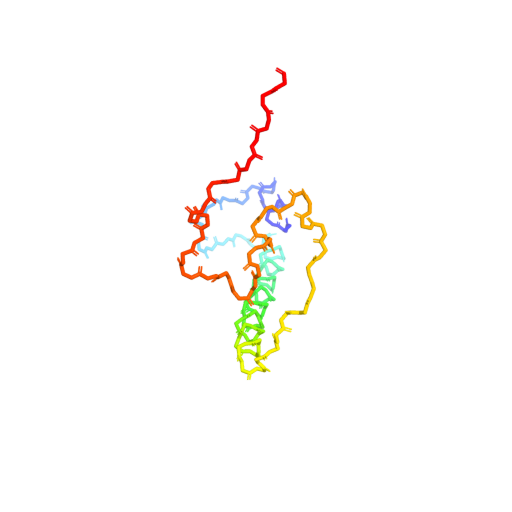 LYS A C 1
ATOM 709 O O . LYS A 1 87 ? 3.841 9.174 36.538 1.00 91.50 87 LYS A O 1
ATOM 714 N N . THR A 1 88 ? 3.232 10.876 37.876 1.00 87.06 88 THR A N 1
ATOM 715 C CA . THR A 1 88 ? 4.548 11.530 37.890 1.00 87.06 88 THR A CA 1
ATOM 716 C C . THR A 1 88 ? 5.531 10.684 38.697 1.00 87.06 88 THR A C 1
ATOM 718 O O . THR A 1 88 ? 5.192 10.188 39.774 1.00 87.06 88 THR A O 1
ATOM 721 N N . LYS A 1 89 ? 6.720 10.466 38.129 1.00 79.38 89 LYS A N 1
ATOM 722 C CA . LYS A 1 89 ? 7.803 9.728 38.788 1.00 79.38 89 LYS A CA 1
ATOM 723 C C . LYS A 1 89 ? 8.382 10.516 39.951 1.00 79.38 89 LYS A C 1
ATOM 725 O O . LYS A 1 89 ? 8.500 11.752 39.801 1.00 79.38 89 LYS A O 1
#